Protein AF-A0A3M1A7Q6-F1 (afdb_monomer_lite)

Structure (mmCIF, N/CA/C/O backbone):
data_AF-A0A3M1A7Q6-F1
#
_entry.id   AF-A0A3M1A7Q6-F1
#
loop_
_atom_site.group_PDB
_atom_site.id
_atom_site.type_symbol
_atom_site.label_atom_id
_atom_site.label_alt_id
_atom_site.label_comp_id
_atom_site.label_asym_id
_atom_site.label_entity_id
_atom_site.label_seq_id
_atom_site.pdbx_PDB_ins_code
_atom_site.Cartn_x
_atom_site.Cartn_y
_atom_site.Cartn_z
_atom_site.occupancy
_atom_site.B_iso_or_equiv
_atom_site.auth_seq_id
_atom_site.auth_comp_id
_atom_site.auth_asym_id
_atom_site.auth_atom_id
_atom_site.pdbx_PDB_model_num
ATOM 1 N N . MET A 1 1 ? 18.800 -2.167 -46.245 1.00 51.78 1 MET A N 1
ATOM 2 C CA . MET A 1 1 ? 19.160 -2.026 -44.818 1.00 51.78 1 MET A CA 1
ATOM 3 C C . MET A 1 1 ? 18.032 -2.624 -43.995 1.00 51.78 1 MET A C 1
ATOM 5 O O . MET A 1 1 ? 16.941 -2.075 -44.025 1.00 51.78 1 MET A O 1
ATOM 9 N N . ASN A 1 2 ? 18.258 -3.761 -43.330 1.00 57.53 2 ASN A N 1
ATOM 10 C CA . ASN A 1 2 ? 17.293 -4.303 -42.371 1.00 57.53 2 ASN A CA 1
ATOM 11 C C . ASN A 1 2 ? 17.429 -3.503 -41.076 1.00 57.53 2 ASN A C 1
ATOM 13 O O . ASN A 1 2 ? 18.372 -3.710 -40.315 1.00 57.53 2 ASN A O 1
ATOM 17 N N . VAL A 1 3 ? 16.529 -2.544 -40.873 1.00 69.94 3 VAL A N 1
ATOM 18 C CA . VAL A 1 3 ? 16.424 -1.812 -39.612 1.00 69.94 3 VAL A CA 1
ATOM 19 C C . VAL A 1 3 ? 15.843 -2.793 -38.601 1.00 69.94 3 VAL A C 1
ATOM 21 O O . VAL A 1 3 ? 14.707 -3.239 -38.754 1.00 69.94 3 VAL A O 1
ATOM 24 N N . LEU A 1 4 ? 16.643 -3.207 -37.617 1.00 70.50 4 LEU A N 1
ATOM 25 C CA . LEU A 1 4 ? 16.124 -4.009 -36.513 1.00 70.50 4 LEU A CA 1
ATOM 26 C C . LEU A 1 4 ? 15.028 -3.196 -35.807 1.00 70.50 4 LEU A C 1
ATOM 28 O O . LEU A 1 4 ? 15.205 -1.988 -35.636 1.00 70.50 4 LEU A O 1
ATOM 32 N N . PRO A 1 5 ? 13.900 -3.819 -35.424 1.00 70.44 5 PRO A N 1
ATOM 33 C CA . PRO A 1 5 ? 12.828 -3.107 -34.747 1.00 70.44 5 PRO A CA 1
ATOM 34 C C . PRO A 1 5 ? 13.371 -2.453 -33.475 1.00 70.44 5 PRO A C 1
ATOM 36 O O . PRO A 1 5 ? 14.107 -3.079 -32.709 1.00 70.44 5 PRO A O 1
ATOM 39 N N . GLU A 1 6 ? 13.013 -1.189 -33.268 1.00 72.31 6 GLU A N 1
ATOM 40 C CA . GLU A 1 6 ? 13.409 -0.431 -32.087 1.00 72.31 6 GLU A CA 1
ATOM 41 C C . GLU A 1 6 ? 12.948 -1.169 -30.819 1.00 72.31 6 GLU A C 1
ATOM 43 O O . GLU A 1 6 ? 11.809 -1.647 -30.721 1.00 72.31 6 GLU A O 1
ATOM 48 N N . LYS A 1 7 ? 13.855 -1.307 -29.847 1.00 69.12 7 LYS A N 1
ATOM 49 C CA . LYS A 1 7 ? 13.535 -1.926 -28.561 1.00 69.12 7 LYS A CA 1
ATOM 50 C C . LYS A 1 7 ? 12.542 -1.043 -27.815 1.00 69.12 7 LYS A C 1
ATOM 52 O O . LYS A 1 7 ? 12.851 0.084 -27.450 1.00 69.12 7 LYS A O 1
ATOM 57 N N . ASN A 1 8 ? 11.358 -1.584 -27.575 1.00 68.62 8 ASN A N 1
ATOM 58 C CA . ASN A 1 8 ? 10.236 -0.897 -26.957 1.00 68.62 8 ASN A CA 1
ATOM 59 C C . ASN A 1 8 ? 9.581 -1.852 -25.939 1.00 68.62 8 ASN A C 1
ATOM 61 O O . ASN A 1 8 ? 9.725 -3.073 -26.055 1.00 68.62 8 ASN A O 1
ATOM 65 N N . TYR A 1 9 ? 8.837 -1.346 -24.950 1.00 67.44 9 TYR A N 1
ATOM 66 C CA . TYR A 1 9 ? 8.107 -2.176 -23.984 1.00 67.44 9 TYR A CA 1
ATOM 67 C C . TYR A 1 9 ? 7.180 -3.231 -24.612 1.00 67.44 9 TYR A C 1
ATOM 69 O O . TYR A 1 9 ? 6.841 -4.194 -23.924 1.00 67.44 9 TYR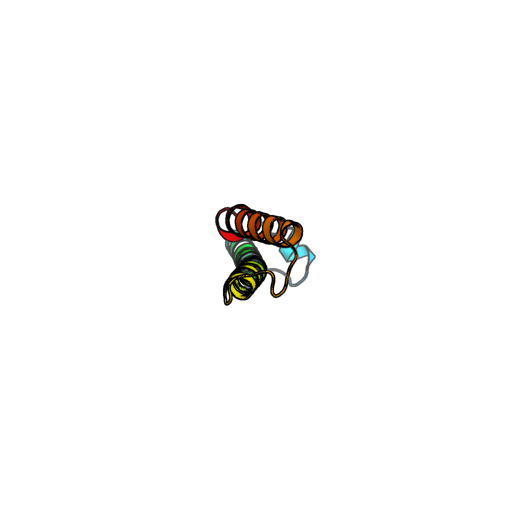 A O 1
ATOM 77 N N . LEU A 1 10 ? 6.788 -3.094 -25.881 1.00 71.56 10 LEU A N 1
ATOM 78 C CA . LEU A 1 10 ? 6.010 -4.097 -26.620 1.00 71.56 10 LEU A CA 1
ATOM 79 C C . LEU A 1 10 ? 6.867 -5.218 -27.241 1.00 71.56 10 LEU A C 1
ATOM 81 O O . LEU A 1 10 ? 6.387 -6.340 -27.398 1.00 71.56 10 LEU A O 1
ATOM 85 N N . THR A 1 11 ? 8.120 -4.925 -27.595 1.00 71.00 11 THR A N 1
ATOM 86 C CA . THR A 1 11 ? 9.037 -5.812 -28.339 1.00 71.00 11 THR A CA 1
ATOM 87 C C . THR A 1 11 ? 10.168 -6.396 -27.485 1.00 71.00 11 THR A C 1
ATOM 89 O O . THR A 1 11 ? 10.890 -7.279 -27.943 1.00 71.00 11 THR A O 1
ATOM 92 N N . GLU A 1 12 ? 10.323 -5.943 -26.239 1.00 72.56 12 GLU A N 1
ATOM 93 C CA . GLU A 1 12 ? 11.319 -6.449 -25.287 1.00 72.56 12 GLU A CA 1
ATOM 94 C C . GLU A 1 12 ? 11.076 -7.933 -24.911 1.00 72.56 12 GLU A C 1
ATOM 96 O O . GLU A 1 12 ? 9.921 -8.340 -24.719 1.00 72.56 12 GLU A O 1
ATOM 101 N N . PRO A 1 13 ? 12.142 -8.753 -24.776 1.00 72.69 13 PRO A N 1
ATOM 102 C CA . PRO A 1 13 ? 12.056 -10.180 -24.466 1.00 72.69 13 PRO A CA 1
ATOM 103 C C . PRO A 1 13 ? 11.186 -10.483 -23.242 1.00 72.69 13 PRO A C 1
ATOM 105 O O . PRO A 1 13 ? 11.251 -9.823 -22.208 1.00 72.69 13 PRO A O 1
ATOM 108 N N . ARG A 1 14 ? 10.359 -11.525 -23.355 1.00 76.19 14 ARG A N 1
ATOM 109 C CA . ARG A 1 14 ? 9.428 -11.944 -22.300 1.00 76.19 14 ARG A CA 1
ATOM 110 C C . ARG A 1 14 ? 10.187 -12.631 -21.162 1.00 76.19 14 ARG A C 1
ATOM 112 O O . ARG A 1 14 ? 11.073 -13.443 -21.412 1.00 76.19 14 ARG A O 1
ATOM 119 N N . GLY A 1 15 ? 9.800 -12.355 -19.917 1.00 84.19 15 GLY A N 1
ATOM 120 C CA . GLY A 1 15 ? 10.286 -13.081 -18.738 1.00 84.19 15 GLY A CA 1
ATOM 121 C C . GLY A 1 15 ? 10.559 -12.190 -17.529 1.00 84.19 15 GLY A C 1
ATOM 122 O O . GLY A 1 15 ? 10.749 -10.985 -17.662 1.00 84.19 15 GLY A O 1
ATOM 123 N N . LEU A 1 16 ? 10.618 -12.799 -16.340 1.00 84.88 16 LEU A N 1
ATOM 124 C CA . LEU A 1 16 ? 10.791 -12.092 -15.061 1.00 84.88 16 LEU A CA 1
ATOM 125 C C . LEU A 1 16 ? 12.057 -11.222 -15.024 1.00 84.88 16 LEU A C 1
ATOM 127 O O . LEU A 1 16 ? 12.011 -10.094 -14.546 1.00 84.88 16 LEU A O 1
ATOM 131 N N . LYS A 1 17 ? 13.170 -11.704 -15.600 1.00 86.94 17 LYS A N 1
ATOM 132 C CA . LYS A 1 17 ? 14.421 -10.932 -15.689 1.00 86.94 17 LYS A CA 1
ATOM 133 C C . LYS A 1 17 ? 14.265 -9.635 -16.497 1.00 86.94 17 LYS A C 1
ATOM 135 O O . LYS A 1 17 ? 14.871 -8.640 -16.127 1.00 86.94 17 LYS A O 1
ATOM 140 N N . SER A 1 18 ? 13.455 -9.628 -17.562 1.00 87.00 18 SER A N 1
ATOM 141 C CA . SER A 1 18 ? 13.234 -8.417 -18.373 1.00 87.00 18 SER A CA 1
ATOM 142 C C . SER A 1 18 ? 12.449 -7.357 -17.602 1.00 87.00 18 SER A C 1
ATOM 144 O O . SER A 1 18 ? 12.732 -6.177 -17.753 1.00 87.00 18 SER A O 1
ATOM 146 N N . TRP A 1 19 ? 11.500 -7.759 -16.751 1.00 87.19 19 TRP A N 1
ATOM 147 C CA . TRP A 1 19 ? 10.715 -6.827 -15.934 1.00 87.19 19 TRP A CA 1
ATOM 148 C C . TRP A 1 19 ? 11.492 -6.308 -14.721 1.00 87.19 19 TRP A C 1
ATOM 150 O O . TRP A 1 19 ? 11.472 -5.110 -14.467 1.00 87.19 19 TRP A O 1
ATOM 160 N N . LEU A 1 20 ? 12.223 -7.182 -14.019 1.00 89.50 20 LEU A N 1
ATOM 161 C CA . LEU A 1 20 ? 12.991 -6.812 -12.823 1.00 89.50 20 LEU A CA 1
ATOM 162 C C . LEU A 1 20 ? 14.133 -5.832 -13.113 1.00 89.50 20 LEU A C 1
ATOM 164 O O . LEU A 1 20 ? 14.429 -4.980 -12.284 1.00 89.50 20 LEU A O 1
ATOM 168 N N . PHE A 1 21 ? 14.771 -5.951 -14.279 1.00 90.38 21 PHE A N 1
ATOM 169 C CA . PHE A 1 21 ? 15.912 -5.118 -14.670 1.00 90.38 21 PHE A CA 1
ATOM 170 C C . PHE A 1 21 ? 15.567 -4.148 -15.813 1.00 90.38 21 PHE A C 1
ATOM 172 O O . PHE A 1 21 ? 16.443 -3.760 -16.586 1.00 90.38 21 PHE A O 1
ATOM 179 N N . THR A 1 22 ? 14.290 -3.782 -15.968 1.00 88.38 22 THR A N 1
ATOM 180 C CA . THR A 1 22 ? 13.864 -2.845 -17.016 1.00 88.38 22 THR A CA 1
ATOM 181 C C . THR A 1 22 ? 14.251 -1.403 -16.682 1.00 88.38 22 THR A C 1
ATOM 183 O O . THR A 1 22 ? 14.211 -0.994 -15.526 1.00 88.38 22 THR A O 1
ATOM 186 N N . LEU A 1 23 ? 14.574 -0.615 -17.710 1.00 90.31 23 LEU A N 1
ATOM 187 C CA . LEU A 1 23 ? 14.779 0.839 -17.613 1.00 90.31 23 LEU A CA 1
ATOM 188 C C . LEU A 1 23 ? 13.651 1.635 -18.298 1.00 90.31 23 LEU A C 1
ATOM 190 O O . LEU A 1 23 ? 13.695 2.862 -18.347 1.00 90.31 23 LEU A O 1
ATOM 194 N N . ASP A 1 24 ? 12.642 0.953 -18.851 1.00 89.19 24 ASP A N 1
ATOM 195 C CA . ASP A 1 24 ? 11.519 1.602 -19.530 1.00 89.19 24 ASP A CA 1
ATOM 196 C C . ASP A 1 24 ? 10.507 2.137 -18.500 1.00 89.19 24 ASP A C 1
ATOM 198 O O . ASP A 1 24 ? 9.843 1.367 -17.796 1.00 89.19 24 ASP A O 1
ATOM 202 N N . HIS A 1 25 ? 10.351 3.464 -18.439 1.00 90.81 25 HIS A N 1
ATOM 203 C CA . HIS A 1 25 ? 9.447 4.138 -17.501 1.00 90.81 25 HIS A CA 1
ATOM 204 C C . HIS A 1 25 ? 7.976 3.724 -17.662 1.00 90.81 25 HIS A C 1
ATOM 206 O O . HIS A 1 25 ? 7.219 3.792 -16.696 1.00 90.81 25 HIS A O 1
ATOM 212 N N . LYS A 1 26 ? 7.555 3.250 -18.843 1.00 90.75 26 LYS A N 1
ATOM 213 C CA . LYS A 1 26 ? 6.185 2.759 -19.062 1.00 90.75 26 LYS A CA 1
ATOM 214 C C . LYS A 1 26 ? 5.965 1.411 -18.383 1.00 90.75 26 LYS A C 1
ATOM 216 O O . LYS A 1 26 ? 4.907 1.184 -17.799 1.00 90.75 26 LYS A O 1
ATOM 221 N N . ARG A 1 27 ? 6.970 0.526 -18.414 1.00 89.75 27 ARG A N 1
ATOM 222 C CA . ARG A 1 27 ? 6.926 -0.759 -17.693 1.00 89.75 27 ARG A CA 1
ATOM 223 C C . ARG A 1 27 ? 6.979 -0.545 -16.189 1.00 89.75 27 ARG A C 1
ATOM 225 O O . ARG A 1 27 ? 6.203 -1.168 -15.472 1.00 89.75 27 ARG A O 1
ATOM 232 N N . ILE A 1 28 ? 7.836 0.369 -15.733 1.00 92.31 28 ILE A N 1
ATOM 233 C CA . ILE A 1 28 ? 7.903 0.773 -14.324 1.00 92.31 28 ILE A CA 1
ATOM 234 C C . ILE A 1 28 ? 6.552 1.332 -13.873 1.00 92.31 28 ILE A C 1
ATOM 236 O O . ILE A 1 28 ? 5.995 0.839 -12.897 1.00 92.31 28 ILE A O 1
ATOM 240 N N . GLY A 1 29 ? 5.962 2.255 -14.638 1.00 93.88 29 GLY A N 1
ATOM 241 C CA . GLY A 1 29 ? 4.637 2.804 -14.348 1.00 93.88 29 GLY A CA 1
ATOM 242 C C . GLY A 1 29 ? 3.545 1.735 -14.241 1.00 93.88 29 GLY A C 1
ATOM 243 O O . GLY A 1 29 ? 2.708 1.804 -13.347 1.00 93.88 29 GLY A O 1
ATOM 244 N N . LEU A 1 30 ? 3.579 0.701 -15.089 1.00 93.44 30 LEU A N 1
ATOM 245 C CA . LEU A 1 30 ? 2.624 -0.405 -15.004 1.00 93.44 30 LEU A CA 1
ATOM 246 C C . LEU A 1 30 ? 2.831 -1.269 -13.749 1.00 93.44 30 LEU A C 1
ATOM 248 O O . LEU A 1 30 ? 1.853 -1.656 -13.113 1.00 93.44 30 LEU A O 1
ATOM 252 N N . MET A 1 31 ? 4.080 -1.558 -13.368 1.00 93.81 31 MET A N 1
ATOM 253 C CA . MET A 1 31 ? 4.377 -2.280 -12.122 1.00 93.81 31 MET A CA 1
ATOM 254 C C . MET A 1 31 ? 3.871 -1.507 -10.901 1.00 93.81 31 MET A C 1
ATOM 256 O O . MET A 1 31 ? 3.236 -2.092 -10.024 1.00 93.81 31 MET A O 1
ATOM 260 N N . TYR A 1 32 ? 4.083 -0.190 -10.891 1.00 96.06 32 TYR A N 1
ATOM 261 C CA . TYR A 1 32 ? 3.544 0.699 -9.871 1.00 96.06 32 TYR A CA 1
ATOM 262 C C . TYR A 1 32 ? 2.017 0.704 -9.858 1.00 96.06 32 TYR A C 1
ATOM 264 O O . TYR A 1 32 ? 1.435 0.536 -8.793 1.00 96.06 32 TYR A O 1
ATOM 272 N N . LEU A 1 33 ? 1.360 0.795 -11.019 1.00 95.75 33 LEU A N 1
ATOM 273 C CA . LEU A 1 33 ? -0.101 0.727 -11.115 1.00 95.75 33 LEU A CA 1
ATOM 274 C C . LEU A 1 33 ? -0.654 -0.560 -10.480 1.00 95.75 33 LEU A C 1
ATOM 276 O O . LEU A 1 33 ? -1.619 -0.517 -9.719 1.00 95.75 33 LEU A O 1
ATOM 280 N N . PHE A 1 34 ? -0.035 -1.708 -10.759 1.00 95.81 34 PHE A N 1
ATOM 281 C CA . PHE A 1 34 ? -0.444 -2.966 -10.137 1.00 95.81 34 PHE A CA 1
ATOM 282 C C . PHE A 1 34 ? -0.202 -2.975 -8.624 1.00 95.81 34 PHE A C 1
ATOM 284 O O . PHE A 1 34 ? -1.083 -3.405 -7.878 1.00 95.81 34 PHE A O 1
ATOM 291 N N . ALA A 1 35 ? 0.948 -2.477 -8.164 1.00 96.06 35 ALA A N 1
ATOM 292 C CA . ALA A 1 35 ? 1.269 -2.405 -6.741 1.00 96.06 35 ALA A CA 1
ATOM 293 C C . ALA A 1 35 ? 0.283 -1.509 -5.973 1.00 96.06 35 ALA A C 1
ATOM 295 O O . ALA A 1 35 ? -0.278 -1.945 -4.967 1.00 96.06 35 ALA A O 1
ATOM 296 N N . ILE A 1 36 ? 0.003 -0.302 -6.472 1.00 97.44 36 ILE A N 1
ATOM 297 C CA . ILE A 1 36 ? -0.906 0.644 -5.809 1.00 97.44 36 ILE A CA 1
ATOM 298 C C . ILE A 1 36 ? -2.330 0.094 -5.782 1.00 97.44 36 ILE A C 1
ATOM 300 O O . ILE A 1 36 ? -2.995 0.185 -4.757 1.00 97.44 36 ILE A O 1
ATOM 304 N N . MET A 1 37 ? -2.790 -0.550 -6.861 1.00 97.88 37 MET A N 1
ATOM 305 C CA . MET A 1 37 ? -4.119 -1.163 -6.896 1.00 97.88 37 MET A CA 1
ATOM 306 C C . MET A 1 37 ? -4.220 -2.312 -5.893 1.00 97.88 37 MET A C 1
ATOM 308 O O . MET A 1 37 ? -5.227 -2.432 -5.200 1.00 97.88 37 MET A O 1
ATOM 312 N N . PHE A 1 38 ? -3.173 -3.127 -5.763 1.00 97.88 38 PHE A N 1
ATOM 313 C CA . PHE A 1 38 ? -3.119 -4.179 -4.754 1.00 97.88 38 PHE A CA 1
ATOM 314 C C . PHE A 1 38 ? -3.206 -3.606 -3.329 1.00 97.88 38 PHE A C 1
ATOM 316 O O . PHE A 1 38 ? -4.077 -4.012 -2.557 1.00 97.88 38 PHE A O 1
ATOM 323 N N . PHE A 1 39 ? -2.364 -2.626 -2.986 1.00 97.94 39 PHE A N 1
ATOM 324 C CA . PHE A 1 39 ? -2.374 -2.017 -1.653 1.00 97.94 39 PHE A CA 1
ATOM 325 C C . PHE A 1 39 ? -3.636 -1.199 -1.371 1.00 97.94 39 PHE A C 1
ATOM 327 O O . PHE A 1 39 ? -4.083 -1.168 -0.225 1.00 97.94 39 PHE A O 1
ATOM 334 N N . PHE A 1 40 ? -4.262 -0.618 -2.395 1.00 97.81 40 PHE A N 1
ATOM 335 C CA . PHE A 1 40 ? -5.575 0.009 -2.288 1.00 97.81 40 PHE A CA 1
ATOM 336 C C . PHE A 1 40 ? -6.630 -0.983 -1.793 1.00 97.81 40 PHE A C 1
ATOM 338 O O . PHE A 1 40 ? -7.369 -0.672 -0.860 1.00 97.81 40 PHE A O 1
ATOM 345 N N . PHE A 1 41 ? -6.676 -2.197 -2.352 1.00 98.12 41 PHE A N 1
ATOM 346 C CA . PHE A 1 41 ? -7.603 -3.222 -1.869 1.00 98.12 41 PHE A CA 1
ATOM 347 C C . PHE A 1 41 ? -7.271 -3.670 -0.444 1.00 98.12 41 PHE A C 1
ATOM 349 O O . PHE A 1 41 ? -8.182 -3.796 0.371 1.00 98.12 41 PHE A O 1
ATOM 356 N N . VAL A 1 42 ? -5.990 -3.849 -0.107 1.00 98.00 42 VAL A N 1
ATOM 357 C CA . VAL A 1 42 ? -5.570 -4.212 1.260 1.00 98.00 42 VAL A CA 1
ATOM 358 C C . VAL A 1 42 ? -5.983 -3.134 2.272 1.00 98.00 42 VAL A C 1
ATOM 360 O O . VAL A 1 42 ? -6.638 -3.436 3.271 1.00 98.00 42 VAL A O 1
ATOM 363 N N . GLY A 1 43 ? -5.666 -1.867 1.997 1.00 97.69 43 GLY A N 1
ATOM 364 C CA . GLY A 1 43 ? -6.073 -0.733 2.826 1.00 97.69 43 GLY A CA 1
ATOM 365 C C . GLY A 1 43 ? -7.595 -0.582 2.892 1.00 97.69 43 GLY A C 1
ATOM 366 O O . GLY A 1 43 ? -8.139 -0.302 3.961 1.00 97.69 43 GLY A O 1
ATOM 367 N N . GLY A 1 44 ? -8.294 -0.831 1.783 1.00 97.44 44 GLY A N 1
ATOM 368 C CA . GLY A 1 44 ? -9.752 -0.831 1.699 1.00 97.44 44 GLY A CA 1
ATOM 369 C C . GLY A 1 44 ? -10.406 -1.901 2.576 1.00 97.44 44 GLY A C 1
ATOM 370 O O . GLY A 1 44 ? -11.378 -1.602 3.267 1.00 97.44 44 GLY A O 1
ATOM 371 N N . VAL A 1 45 ? -9.847 -3.114 2.634 1.00 98.00 45 VAL A N 1
ATOM 372 C CA . VAL A 1 45 ? -10.332 -4.174 3.537 1.00 98.00 45 VAL A CA 1
ATOM 373 C C . VAL A 1 45 ? -10.231 -3.731 4.996 1.00 98.00 45 VAL A C 1
ATOM 375 O O . VAL A 1 45 ? -11.197 -3.879 5.744 1.00 98.00 45 VAL A O 1
ATOM 378 N N . PHE A 1 46 ? -9.114 -3.121 5.404 1.00 97.62 46 PHE A N 1
ATOM 379 C CA . PHE A 1 46 ? -8.987 -2.583 6.763 1.00 97.62 46 PHE A CA 1
ATOM 380 C C . PHE A 1 46 ? -10.002 -1.473 7.047 1.00 97.62 46 PHE A C 1
ATOM 382 O O . PHE A 1 46 ? -10.612 -1.474 8.116 1.00 97.62 46 PHE A O 1
ATOM 389 N N . ALA A 1 47 ? -10.251 -0.581 6.084 1.00 97.38 47 ALA A N 1
ATOM 390 C CA . ALA A 1 47 ? -11.285 0.446 6.214 1.00 97.38 47 ALA A CA 1
ATOM 391 C C . ALA A 1 47 ? -12.671 -0.169 6.431 1.00 97.38 47 ALA A C 1
ATOM 393 O O . ALA A 1 47 ? -13.419 0.273 7.301 1.00 97.38 47 ALA A O 1
ATOM 394 N N . VAL A 1 48 ? -13.004 -1.207 5.664 1.00 97.00 48 VAL A N 1
ATOM 395 C CA . VAL A 1 48 ? -14.283 -1.905 5.787 1.00 97.00 48 VAL A CA 1
ATOM 396 C C . VAL A 1 48 ? -14.410 -2.561 7.163 1.00 97.00 48 VAL A C 1
ATOM 398 O O . VAL A 1 48 ? -15.435 -2.367 7.806 1.00 97.00 48 VAL A O 1
ATOM 401 N N . LEU A 1 49 ? -13.379 -3.246 7.668 1.00 95.69 49 LEU A N 1
ATOM 402 C CA . LEU A 1 49 ? -13.403 -3.848 9.011 1.00 95.69 49 LEU A CA 1
ATOM 403 C C . LEU A 1 49 ? -13.608 -2.807 10.123 1.00 95.69 49 LEU A C 1
ATOM 405 O O . LEU A 1 49 ? -14.418 -3.020 11.021 1.00 95.69 49 LEU A O 1
ATOM 409 N N . ILE A 1 50 ? -12.928 -1.659 10.032 1.00 95.75 50 ILE A N 1
ATOM 410 C CA . ILE A 1 50 ? -13.115 -0.525 10.952 1.00 95.75 50 ILE A CA 1
ATOM 411 C C . ILE A 1 50 ? -14.567 -0.042 10.918 1.00 95.75 50 ILE A C 1
ATOM 413 O O . ILE A 1 50 ? -15.160 0.222 11.960 1.00 95.75 50 ILE A O 1
ATOM 417 N N . ARG A 1 51 ? -15.152 0.083 9.721 1.00 95.06 51 ARG A N 1
ATOM 418 C CA . ARG A 1 51 ? -16.539 0.539 9.573 1.00 95.06 51 ARG A CA 1
ATOM 419 C C . ARG A 1 51 ? -17.550 -0.495 10.033 1.00 95.06 51 ARG A C 1
ATOM 421 O O . ARG A 1 51 ? -18.559 -0.080 10.584 1.00 95.06 51 ARG A O 1
ATOM 428 N N . MET A 1 52 ? -17.274 -1.787 9.855 1.00 94.31 52 MET A N 1
ATOM 429 C CA . MET A 1 52 ? -18.133 -2.846 10.378 1.00 94.31 52 MET A CA 1
ATOM 430 C C . MET A 1 52 ? -18.189 -2.821 11.911 1.00 94.31 52 MET A C 1
ATOM 432 O O . MET A 1 52 ? -19.281 -2.917 12.455 1.00 94.31 52 MET A O 1
ATOM 436 N N . GLU A 1 53 ? -17.060 -2.610 12.600 1.00 92.94 53 GLU A N 1
ATOM 437 C CA . GLU A 1 53 ? -17.044 -2.470 14.071 1.00 92.94 53 GLU A CA 1
ATOM 438 C C . GLU A 1 53 ? -17.900 -1.289 14.555 1.00 92.94 53 GLU A C 1
ATOM 440 O O . GLU A 1 53 ? -18.507 -1.350 15.615 1.00 92.94 53 GLU A O 1
ATOM 445 N N . LEU A 1 54 ? -17.973 -0.212 13.769 1.00 93.25 54 LEU A N 1
ATOM 446 C CA . LEU A 1 54 ? -18.705 1.007 14.119 1.00 93.25 54 LEU A CA 1
ATOM 447 C C . LEU A 1 54 ? -20.187 0.993 13.696 1.00 93.25 54 LEU A C 1
ATOM 449 O O . LEU A 1 54 ? -20.852 2.022 13.827 1.00 93.25 54 LEU A O 1
ATOM 453 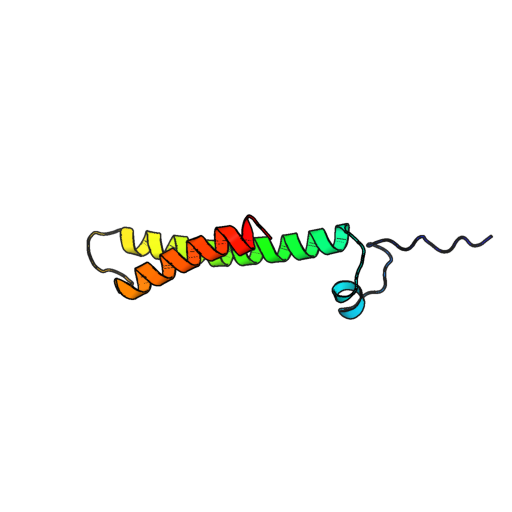N N . LEU A 1 55 ? -20.714 -0.120 13.169 1.00 93.50 55 LEU A N 1
ATOM 454 C CA . LEU A 1 55 ? -22.122 -0.208 12.752 1.00 93.50 55 LEU A CA 1
ATOM 455 C C . LEU A 1 55 ? -23.091 -0.167 13.938 1.00 93.50 55 LEU A C 1
ATOM 457 O O . LEU A 1 55 ? -24.179 0.397 13.817 1.00 93.50 55 LEU A O 1
ATOM 461 N N . HIS A 1 56 ? -22.691 -0.729 15.077 1.00 88.00 56 HIS A N 1
ATOM 462 C CA . HIS A 1 56 ? -23.474 -0.734 16.305 1.00 88.00 56 HIS A CA 1
ATOM 463 C C . HIS A 1 56 ? -22.631 -0.223 17.478 1.00 88.00 56 HIS A C 1
ATOM 465 O O . HIS A 1 56 ? -21.423 -0.443 17.520 1.00 88.00 56 HIS A O 1
ATOM 471 N N . PRO A 1 57 ? -23.240 0.462 18.457 1.00 83.88 57 PRO A N 1
ATOM 472 C CA . PRO A 1 57 ? -22.523 0.894 19.647 1.00 83.88 57 PRO A CA 1
ATOM 473 C C . PRO A 1 57 ? -22.153 -0.312 20.523 1.00 83.88 57 PRO A C 1
ATOM 475 O O . PRO A 1 57 ? -23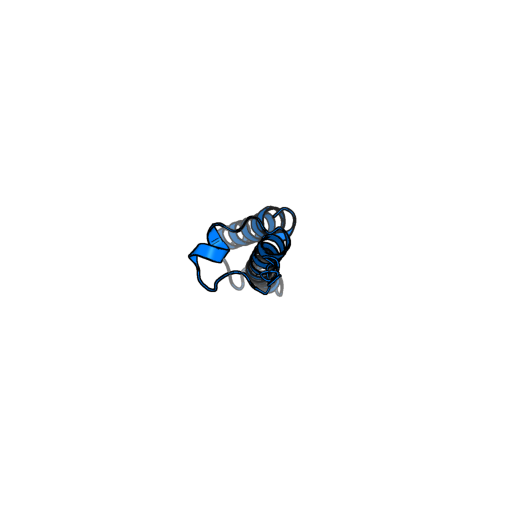.017 -1.099 20.903 1.00 83.88 57 PRO A O 1
ATOM 478 N N . GLY A 1 58 ? -20.878 -0.424 20.895 1.00 80.19 58 GLY A N 1
ATOM 479 C CA . GLY A 1 58 ? -20.362 -1.513 21.729 1.00 80.19 58 GLY A CA 1
ATOM 480 C C . GLY A 1 58 ? -19.160 -2.198 21.086 1.00 80.19 58 GLY A C 1
ATOM 481 O O . GLY A 1 58 ? -18.582 -1.670 20.146 1.00 80.19 58 GLY A O 1
ATOM 482 N N . LYS A 1 59 ? -18.761 -3.353 21.629 1.00 80.25 59 LYS A N 1
ATOM 483 C CA . LYS A 1 59 ? -17.732 -4.215 21.032 1.00 80.25 59 LYS A CA 1
ATOM 484 C C . LYS A 1 59 ? -18.432 -5.292 20.210 1.00 80.25 59 LYS A C 1
ATOM 486 O O . LYS A 1 59 ? -19.080 -6.145 20.820 1.00 80.25 59 LYS A O 1
ATOM 491 N N . ASP A 1 60 ? -18.279 -5.278 18.890 1.00 78.06 60 ASP A N 1
ATOM 492 C CA . ASP A 1 60 ? -19.025 -6.179 17.993 1.00 78.06 60 ASP A CA 1
ATOM 493 C C . ASP A 1 60 ? -18.112 -7.277 17.413 1.00 78.06 60 ASP A C 1
ATOM 495 O O . ASP A 1 60 ? -18.256 -8.461 17.725 1.00 78.06 60 ASP A O 1
ATOM 499 N N . LEU A 1 61 ? -17.066 -6.894 16.679 1.00 87.69 61 LEU A N 1
ATOM 500 C CA . LEU A 1 61 ? -16.211 -7.797 15.903 1.00 87.69 61 LEU A CA 1
ATOM 501 C C . LEU A 1 61 ? -14.789 -7.902 16.458 1.00 87.69 61 LEU A C 1
ATOM 503 O O . LEU A 1 61 ? -14.243 -9.002 16.578 1.00 87.69 61 LEU A O 1
ATOM 507 N N . VAL A 1 62 ? -14.166 -6.776 16.805 1.00 90.56 62 VAL A N 1
ATOM 508 C CA . VAL A 1 62 ? -12.743 -6.713 17.176 1.00 90.56 62 VAL A CA 1
ATOM 509 C C . VAL A 1 62 ? -12.528 -6.158 18.583 1.00 90.56 62 VAL A C 1
ATOM 511 O O . VAL A 1 62 ? -13.393 -5.543 19.194 1.00 90.56 62 VAL A O 1
ATOM 514 N N . SER A 1 63 ? -11.358 -6.431 19.165 1.00 92.81 63 SER A N 1
ATOM 515 C CA . SER A 1 63 ? -10.964 -5.800 20.431 1.00 92.81 63 SER A CA 1
ATOM 516 C C . SER A 1 63 ? -10.4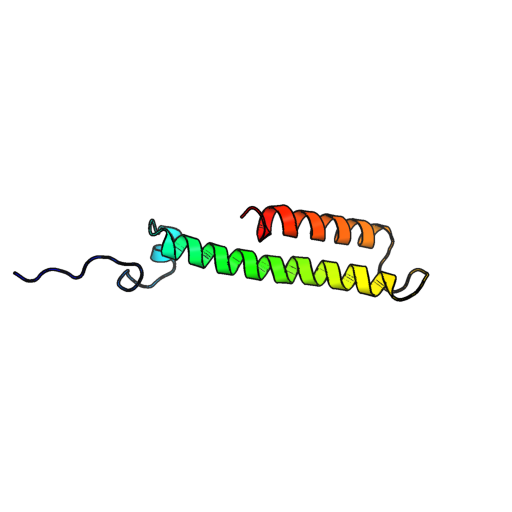96 -4.359 20.197 1.00 92.81 63 SER A C 1
ATOM 518 O O . SER A 1 63 ? -10.017 -4.038 19.110 1.00 92.81 63 SER A O 1
ATOM 520 N N . ALA A 1 64 ? -10.535 -3.508 21.227 1.00 92.88 64 ALA A N 1
ATOM 521 C CA . ALA A 1 64 ? -10.056 -2.125 21.124 1.00 92.88 64 ALA A CA 1
ATOM 522 C C . ALA A 1 64 ? -8.582 -2.025 20.674 1.00 92.88 64 ALA A C 1
ATOM 524 O O . ALA A 1 64 ? -8.225 -1.151 19.887 1.00 92.88 64 ALA A O 1
ATOM 525 N N . ASN A 1 65 ? -7.720 -2.950 21.117 1.00 95.19 65 ASN A N 1
ATOM 526 C CA . ASN A 1 65 ? -6.324 -2.997 20.672 1.00 95.19 65 ASN A CA 1
ATOM 527 C C . ASN A 1 65 ? -6.234 -3.336 19.173 1.00 95.19 65 ASN A C 1
ATOM 529 O O . ASN A 1 65 ? -5.570 -2.639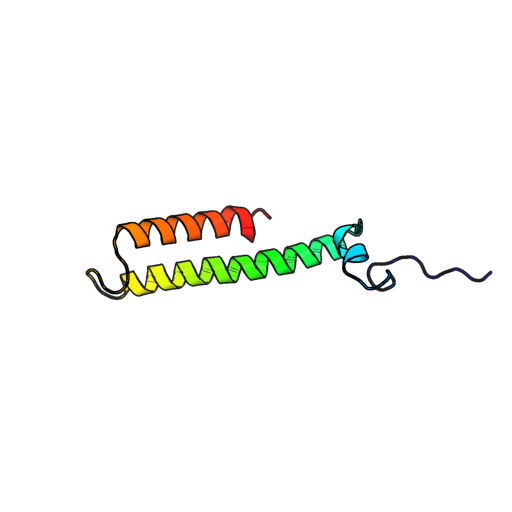 18.410 1.00 95.19 65 ASN A O 1
ATOM 533 N N . THR A 1 66 ? -6.969 -4.359 18.731 1.00 94.81 66 THR A N 1
ATOM 534 C CA . THR A 1 66 ? -7.028 -4.749 17.315 1.00 94.81 66 THR A CA 1
ATOM 535 C C . THR A 1 66 ? -7.572 -3.619 16.438 1.00 94.81 66 THR A C 1
ATOM 537 O O . THR A 1 66 ? -7.016 -3.366 15.375 1.00 94.81 66 THR A O 1
ATOM 540 N N . TYR A 1 67 ? -8.598 -2.892 16.891 1.00 95.56 67 TYR A N 1
ATOM 541 C CA . TYR A 1 67 ? -9.131 -1.727 16.181 1.00 95.56 67 TYR A CA 1
ATOM 542 C C . TYR A 1 67 ? -8.054 -0.657 15.953 1.00 95.56 67 TYR A C 1
ATOM 544 O O . TYR A 1 67 ? -7.863 -0.196 14.828 1.00 95.56 67 TYR A O 1
ATOM 552 N N . ASN A 1 68 ? -7.291 -0.315 16.997 1.00 96.44 68 ASN A N 1
ATOM 553 C CA . ASN A 1 68 ? -6.213 0.672 16.898 1.00 96.44 68 ASN A CA 1
ATOM 554 C C . ASN A 1 68 ? -5.113 0.234 15.917 1.00 96.44 68 ASN A C 1
ATOM 556 O O . ASN A 1 68 ? -4.585 1.058 15.166 1.00 96.44 68 ASN A O 1
ATOM 560 N N . GLN A 1 69 ? -4.794 -1.064 15.881 1.00 97.12 69 GLN A N 1
ATOM 561 C CA . GLN A 1 69 ? -3.853 -1.621 14.907 1.00 97.12 69 GLN A CA 1
ATOM 562 C C . GLN A 1 69 ? -4.396 -1.524 13.478 1.00 97.12 69 GLN A C 1
ATOM 564 O O . GLN A 1 69 ? -3.691 -1.031 12.599 1.00 97.12 69 GLN A O 1
ATOM 569 N N . LEU A 1 70 ? -5.652 -1.926 13.245 1.00 97.25 70 LEU A N 1
ATOM 570 C CA . LEU A 1 70 ? -6.295 -1.841 11.929 1.00 97.25 70 LEU A CA 1
ATOM 571 C C . LEU A 1 70 ? -6.350 -0.397 11.419 1.00 97.25 70 LEU A C 1
ATOM 573 O O . LEU A 1 70 ? -6.018 -0.151 10.262 1.00 97.25 70 LEU A O 1
ATOM 577 N N . PHE A 1 71 ? -6.711 0.559 12.279 1.00 96.81 71 PHE A N 1
ATOM 578 C CA . PHE A 1 71 ? -6.739 1.982 11.939 1.00 96.81 71 PHE A CA 1
ATOM 579 C C . PHE A 1 71 ? -5.356 2.507 11.539 1.00 96.81 71 PHE A C 1
ATOM 581 O O . PHE A 1 71 ? -5.209 3.165 10.507 1.00 96.81 71 PHE A O 1
ATOM 588 N N . THR A 1 72 ? -4.330 2.162 12.318 1.00 97.88 72 THR A N 1
ATOM 589 C CA . THR A 1 72 ? -2.947 2.577 12.049 1.00 97.88 72 THR A CA 1
ATOM 590 C C . THR A 1 72 ? -2.431 1.980 10.738 1.00 97.88 72 THR A C 1
ATOM 592 O O . THR A 1 72 ? -1.856 2.695 9.917 1.00 97.88 72 THR A O 1
ATOM 595 N N . LEU A 1 73 ? -2.674 0.685 10.507 1.00 98.00 73 LEU A N 1
ATOM 596 C CA . LEU A 1 73 ? -2.261 -0.008 9.286 1.00 98.00 73 LEU A CA 1
ATOM 597 C C . LEU A 1 73 ? -3.005 0.507 8.052 1.00 98.00 73 LEU A C 1
ATOM 599 O O . LEU A 1 73 ? -2.370 0.720 7.021 1.00 98.00 73 LEU A O 1
ATOM 603 N N . HIS A 1 74 ? -4.314 0.761 8.155 1.00 98.12 74 HIS A N 1
ATOM 604 C CA . HIS A 1 74 ? -5.087 1.393 7.087 1.00 98.12 74 HIS A CA 1
ATOM 605 C C . HIS A 1 74 ? -4.445 2.720 6.661 1.00 98.12 74 HIS A C 1
ATOM 607 O O . HIS A 1 74 ? -4.126 2.896 5.486 1.00 98.12 74 HIS A O 1
ATOM 613 N N . GLY A 1 75 ? -4.194 3.625 7.614 1.00 96.81 75 GLY A N 1
ATOM 614 C CA . GLY A 1 75 ? -3.595 4.929 7.324 1.00 96.81 75 GLY A CA 1
ATOM 615 C C . GLY A 1 75 ? -2.191 4.823 6.722 1.00 96.81 75 GLY A C 1
ATOM 616 O O . GLY A 1 75 ? -1.917 5.435 5.690 1.00 96.81 75 GLY A O 1
ATOM 617 N N . ALA A 1 76 ? -1.318 4.009 7.324 1.00 97.69 76 ALA A N 1
ATOM 618 C CA . ALA A 1 76 ? 0.055 3.837 6.853 1.00 97.69 76 ALA A CA 1
ATOM 619 C C . ALA A 1 76 ? 0.118 3.273 5.423 1.00 97.69 76 ALA A C 1
ATOM 621 O O . ALA A 1 76 ? 0.856 3.799 4.592 1.00 97.69 76 ALA A O 1
ATOM 622 N N . ILE A 1 77 ? -0.685 2.250 5.106 1.00 97.88 77 ILE A N 1
ATOM 623 C CA . ILE A 1 77 ? -0.717 1.647 3.764 1.00 97.88 77 ILE A CA 1
ATOM 624 C C . ILE A 1 77 ? -1.254 2.640 2.734 1.00 97.88 77 ILE A C 1
ATOM 626 O O . ILE A 1 77 ? -0.667 2.782 1.664 1.00 97.88 77 ILE A O 1
ATOM 630 N N . MET A 1 78 ? -2.332 3.362 3.053 1.00 98.12 78 MET A N 1
ATOM 631 C CA . MET A 1 78 ? -2.918 4.316 2.109 1.00 98.12 78 MET A CA 1
ATOM 632 C C . MET A 1 78 ? -1.960 5.471 1.794 1.00 98.12 78 MET A C 1
ATOM 634 O O . MET A 1 78 ? -1.841 5.862 0.636 1.00 98.12 78 MET A O 1
ATOM 638 N N . ILE A 1 79 ? -1.238 5.995 2.788 1.00 97.38 79 ILE A N 1
ATOM 639 C CA . ILE A 1 79 ? -0.295 7.099 2.567 1.00 97.38 79 ILE A CA 1
ATOM 640 C C . ILE A 1 79 ? 0.961 6.606 1.842 1.00 97.38 79 ILE A C 1
ATOM 642 O O . ILE A 1 79 ? 1.299 7.132 0.784 1.00 97.38 79 ILE A O 1
ATOM 646 N N . PHE A 1 80 ? 1.643 5.598 2.385 1.00 96.94 80 PHE A N 1
ATOM 647 C CA . PHE A 1 80 ? 2.989 5.242 1.929 1.00 96.94 80 PHE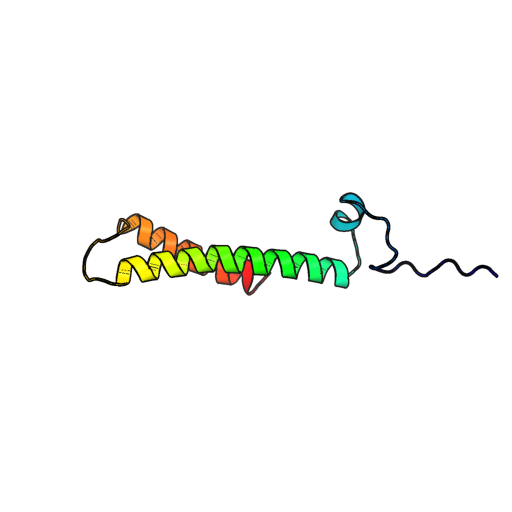 A CA 1
ATOM 648 C C . PHE A 1 80 ? 3.022 4.234 0.780 1.00 96.94 80 PHE A C 1
ATOM 650 O O . PHE A 1 80 ? 4.020 4.178 0.077 1.00 96.94 80 PHE A O 1
ATOM 657 N N . LEU A 1 81 ? 1.977 3.423 0.591 1.00 95.94 81 LEU A N 1
ATOM 658 C CA . LEU A 1 81 ? 1.980 2.344 -0.408 1.00 95.94 81 LEU A CA 1
ATOM 659 C C . LEU A 1 81 ? 0.935 2.534 -1.518 1.00 95.94 81 LEU A C 1
ATOM 661 O O . LEU A 1 81 ? 0.951 1.792 -2.498 1.00 95.94 81 LEU A O 1
ATOM 665 N N . PHE A 1 82 ? 0.036 3.515 -1.380 1.00 95.56 82 PHE A N 1
ATOM 666 C CA . PHE A 1 82 ? -0.950 3.869 -2.405 1.00 95.56 82 PHE A CA 1
ATOM 667 C C . PHE A 1 82 ? -0.785 5.306 -2.924 1.00 95.56 82 PHE A C 1
ATOM 669 O O . PHE A 1 82 ? -0.721 5.489 -4.136 1.00 95.56 82 PHE A O 1
ATOM 676 N N . ILE A 1 83 ? -0.703 6.315 -2.042 1.00 94.38 83 ILE A N 1
ATOM 677 C CA . ILE A 1 83 ? -0.617 7.737 -2.440 1.00 94.38 83 ILE A CA 1
ATOM 678 C C . ILE A 1 83 ? 0.803 8.161 -2.832 1.00 94.38 83 ILE A C 1
ATOM 680 O O . ILE A 1 83 ? 0.960 8.858 -3.833 1.00 94.38 83 ILE A O 1
ATOM 684 N N . ILE A 1 84 ? 1.821 7.761 -2.059 1.00 93.62 84 ILE A N 1
ATOM 685 C CA . ILE A 1 84 ? 3.240 8.099 -2.293 1.00 93.62 84 ILE A CA 1
ATOM 686 C C . ILE A 1 84 ? 4.058 6.844 -2.669 1.00 93.62 84 ILE A C 1
ATOM 688 O O . ILE A 1 84 ? 4.974 6.474 -1.935 1.00 93.62 84 ILE A O 1
ATOM 692 N N . PRO A 1 85 ? 3.710 6.124 -3.742 1.00 72.00 85 PRO A N 1
ATOM 693 C CA . PRO A 1 85 ? 4.461 4.960 -4.182 1.00 72.00 85 PRO A CA 1
ATOM 694 C C . PRO A 1 85 ? 5.717 5.360 -4.979 1.00 72.00 85 PRO A C 1
ATOM 696 O O . PRO A 1 85 ? 5.633 6.287 -5.819 1.00 72.00 85 PRO A O 1
#

Radius of gyration: 20.74 Å; chains: 1; bounding box: 43×21×66 Å

Foldseek 3Di:
DPDDPDDDPVPFDDDPVCLVPDPDVVSVVVVLVVQLVVLVVVLVVLVVVLVVCVPDPDGDPDDPVVSVVSVVSSVCSCVPRHVPD

pLDDT: mean 89.14, std 10.65, range [51.78, 98.12]

Secondary structure (DSSP, 8-state):
---PPPP-TTTSPPSHHHHHT---HHHHHHHHHHHHHHHHHHHHHHHHHHHHHTTSSS--SS-HHHHHHHHHHHHHHIIIIII--

Sequence (85 aa):
MNVLPEKNYLTEPRGLKSWLFTLDHKRIGLMYLFAIMFFFFVGGVFAVLIRMELLHPGKDLVSANTYNQLFTLHGAIMIFLFIIP